Protein AF-A0A383A1A6-F1 (afdb_monomer_lite)

Organism: NCBI:txid408172

pLDDT: mean 75.98, std 18.51, range [36.19, 95.56]

Radius of gyration: 20.05 Å; chains: 1; bounding box: 47×32×66 Å

Secondary structure (DSSP, 8-state):
--TTEEEEEEEEEEE-SSEEEEEEEE--SS----GGG--PEEEEEETT----TT-EEEEESS-TT-EEEE-SSSPPEEEES--EEEEEEEETTEEEEEEEEE--SHHHHHHHHHHHTTTTTTS-S-----TT--S---S-S-EEEEEEEEEETTEEEEEEEEEEEHHHHSSSHHHHHT--

Sequence (180 aa):
MNKGFEKYFLKKISNYPLHKKIILKKINTKQDDNPENESGIEINIHRLALLGKDDEVLISKSNREKIFVTNTDSEPIPISPCYNYQQNINFARQKHTLTFKELESESDVQSYNFLSQFHYRTSQSDKQKSPSNNKISNKGGRSAVILCYMNFDRHQIPVGYIQLHQGLMMNKPRHILFDH

Structure (mmCIF, N/CA/C/O backbone):
data_AF-A0A383A1A6-F1
#
_entry.id   AF-A0A383A1A6-F1
#
loop_
_atom_site.group_PDB
_atom_site.id
_atom_site.type_symbol
_atom_site.label_atom_id
_atom_site.label_alt_id
_atom_site.label_comp_id
_atom_site.label_asym_id
_atom_site.label_entity_id
_atom_site.label_seq_id
_atom_site.pdbx_PDB_ins_code
_atom_site.Cartn_x
_atom_site.Cartn_y
_atom_site.Cartn_z
_atom_site.occupancy
_atom_site.B_iso_or_equiv
_atom_site.auth_seq_id
_atom_site.auth_comp_id
_atom_site.auth_asym_id
_atom_site.auth_atom_id
_atom_site.pdbx_PDB_model_num
ATOM 1 N N . MET A 1 1 ? -1.777 -4.899 -28.986 1.00 46.91 1 MET A N 1
ATOM 2 C CA . MET A 1 1 ? -1.372 -3.523 -28.602 1.00 46.91 1 MET A CA 1
ATOM 3 C C . MET A 1 1 ? -2.268 -3.034 -27.468 1.00 46.91 1 MET A C 1
ATOM 5 O O . MET A 1 1 ? -3.426 -2.717 -27.716 1.00 46.91 1 MET A O 1
ATOM 9 N N . ASN A 1 2 ? -1.757 -2.996 -26.235 1.00 55.84 2 ASN A N 1
ATOM 10 C CA . ASN A 1 2 ? -2.495 -2.542 -25.049 1.00 55.84 2 ASN A CA 1
ATOM 11 C C . ASN A 1 2 ? -2.758 -1.024 -25.113 1.00 55.84 2 ASN A C 1
ATOM 13 O O . ASN A 1 2 ? -1.954 -0.226 -24.637 1.00 55.84 2 ASN A O 1
ATOM 17 N N . LYS A 1 3 ? -3.875 -0.610 -25.734 1.00 65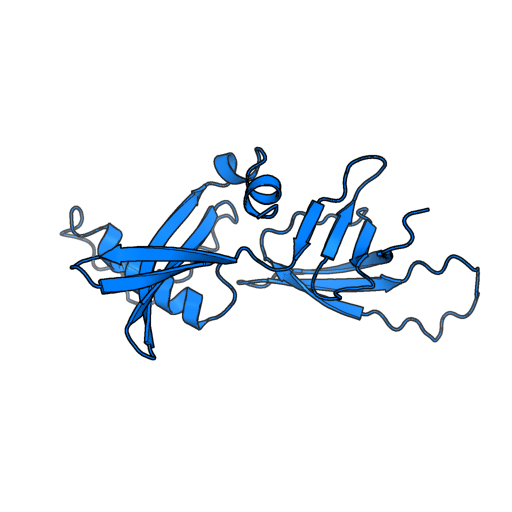.56 3 LYS A N 1
ATOM 18 C CA . LYS A 1 3 ? -4.195 0.805 -26.031 1.00 65.56 3 LYS A CA 1
ATOM 19 C C . LYS A 1 3 ? -4.296 1.715 -24.786 1.00 65.56 3 LYS A C 1
ATOM 21 O O . LYS A 1 3 ? -4.154 2.929 -24.926 1.00 65.56 3 LYS A O 1
ATOM 26 N N . GLY A 1 4 ? -4.464 1.153 -23.587 1.00 85.94 4 GLY A N 1
ATOM 27 C CA . GLY A 1 4 ? -4.677 1.898 -22.338 1.00 85.94 4 GLY A CA 1
ATOM 28 C C . GLY A 1 4 ? -3.432 2.283 -21.530 1.00 85.94 4 GLY A C 1
ATOM 29 O O . GLY A 1 4 ? -3.572 3.025 -20.562 1.00 85.94 4 GLY A O 1
ATOM 30 N N . PHE A 1 5 ? -2.230 1.827 -21.900 1.00 88.88 5 PHE A N 1
ATOM 31 C CA . PHE A 1 5 ? -1.035 1.986 -21.058 1.00 88.88 5 PHE A CA 1
ATOM 32 C C . PHE A 1 5 ? 0.118 2.693 -21.776 1.00 88.88 5 PHE A C 1
ATOM 34 O O . PHE A 1 5 ? 0.255 2.624 -22.999 1.00 88.88 5 PHE A O 1
ATOM 41 N N . GLU A 1 6 ? 0.950 3.381 -21.000 1.00 90.94 6 GLU A N 1
ATOM 42 C CA . GLU A 1 6 ? 2.281 3.836 -21.401 1.00 90.94 6 GLU A CA 1
ATOM 43 C C . GLU A 1 6 ? 3.329 2.907 -20.795 1.00 90.94 6 GLU A C 1
ATOM 45 O O . GLU A 1 6 ? 3.236 2.554 -19.619 1.00 90.94 6 GLU A O 1
ATOM 50 N N . LYS A 1 7 ? 4.311 2.501 -21.604 1.00 90.94 7 LYS A N 1
ATOM 51 C CA . LYS A 1 7 ? 5.365 1.583 -21.178 1.00 90.94 7 LYS A CA 1
ATOM 52 C C . LYS A 1 7 ? 6.635 2.330 -20.791 1.00 90.94 7 LYS A C 1
ATOM 54 O O . LYS A 1 7 ? 7.026 3.288 -21.466 1.00 90.94 7 LYS A O 1
ATOM 59 N N . TYR A 1 8 ? 7.296 1.845 -19.751 1.00 91.19 8 TYR A N 1
ATOM 60 C CA . TYR A 1 8 ? 8.524 2.407 -19.213 1.00 91.19 8 TYR A CA 1
ATOM 61 C C . TYR A 1 8 ? 9.517 1.308 -18.837 1.00 91.19 8 TYR A C 1
ATOM 63 O O . TYR A 1 8 ? 9.120 0.253 -18.348 1.00 91.19 8 TYR A O 1
ATOM 71 N N . PHE A 1 9 ? 10.808 1.596 -18.997 1.00 89.75 9 PHE A N 1
ATOM 72 C CA . PHE A 1 9 ? 11.879 0.816 -18.386 1.00 89.75 9 PHE A CA 1
ATOM 73 C C . PHE A 1 9 ? 12.308 1.432 -17.064 1.00 89.75 9 PHE A C 1
ATOM 75 O O . PHE A 1 9 ? 12.337 2.657 -16.896 1.00 89.75 9 PHE A O 1
ATOM 82 N N . LEU A 1 10 ? 12.698 0.567 -16.138 1.00 89.38 10 LEU A N 1
ATOM 83 C CA . LEU A 1 10 ? 13.248 0.969 -14.862 1.00 89.38 10 LEU A CA 1
ATOM 84 C C . LEU A 1 10 ? 14.717 1.391 -14.998 1.00 89.38 10 LEU A C 1
ATOM 86 O O . LEU A 1 10 ? 15.587 0.584 -15.305 1.00 89.38 10 LEU A O 1
ATOM 90 N N . LYS A 1 11 ? 15.011 2.665 -14.720 1.00 89.12 11 LYS A N 1
ATOM 91 C CA . LYS A 1 11 ? 16.380 3.210 -14.736 1.00 89.12 11 LYS A CA 1
ATOM 92 C C . LYS A 1 11 ? 17.072 3.040 -13.385 1.00 89.12 11 LYS A C 1
ATOM 94 O O . LYS A 1 11 ? 18.265 2.754 -13.324 1.00 89.12 11 LYS A O 1
ATOM 99 N N . LYS A 1 12 ? 16.337 3.254 -12.290 1.00 89.44 12 LYS A N 1
ATOM 100 C CA . LYS A 1 12 ? 16.880 3.205 -10.926 1.00 89.44 12 LYS A CA 1
ATOM 101 C C . LYS A 1 12 ? 15.793 2.880 -9.908 1.00 89.44 12 LYS A C 1
ATOM 103 O O . LYS A 1 12 ? 14.677 3.378 -10.033 1.00 89.44 12 LYS A O 1
ATOM 108 N N . ILE A 1 13 ? 16.154 2.118 -8.875 1.00 89.62 13 ILE A N 1
ATOM 109 C CA . ILE A 1 13 ? 15.348 1.916 -7.664 1.00 89.62 13 ILE A CA 1
ATOM 110 C C . ILE A 1 13 ? 16.156 2.380 -6.453 1.00 89.62 13 ILE A C 1
ATOM 112 O O . ILE A 1 13 ? 17.310 1.986 -6.286 1.00 89.62 13 ILE A O 1
ATOM 116 N N . SER A 1 14 ? 15.519 3.151 -5.579 1.00 89.75 14 SER A N 1
ATOM 117 C CA . SER A 1 14 ? 16.015 3.477 -4.243 1.00 89.75 14 SER A CA 1
ATOM 118 C C . SER A 1 14 ? 15.004 2.996 -3.200 1.00 89.75 14 SER A C 1
ATOM 120 O O . SER A 1 14 ? 13.816 3.301 -3.293 1.00 89.75 14 SER A O 1
ATOM 122 N N . ASN A 1 15 ? 15.460 2.240 -2.199 1.00 86.62 15 ASN A N 1
ATOM 123 C CA . ASN A 1 15 ? 14.599 1.711 -1.138 1.00 86.62 15 ASN A CA 1
ATOM 124 C C . ASN A 1 15 ? 14.537 2.685 0.047 1.00 86.62 15 ASN A C 1
ATOM 126 O O . ASN A 1 15 ? 15.577 3.057 0.589 1.00 86.62 15 ASN A O 1
ATOM 130 N N . TYR A 1 16 ? 13.327 3.033 0.482 1.00 85.44 1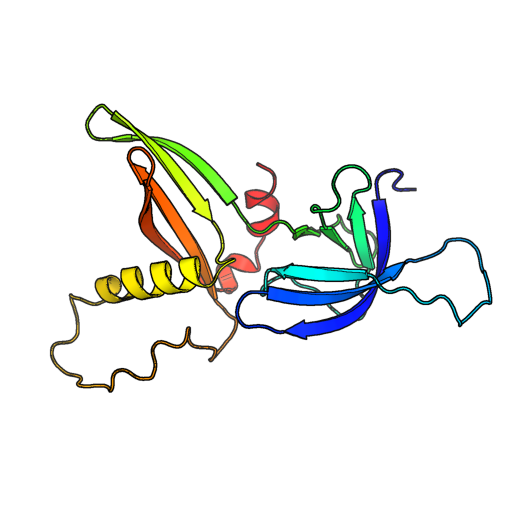6 TYR A N 1
ATOM 131 C CA . TYR A 1 16 ? 13.052 3.819 1.685 1.00 85.44 16 TYR A CA 1
ATOM 132 C C . TYR A 1 16 ? 12.208 2.994 2.676 1.00 85.44 16 TYR A C 1
ATOM 134 O O . TYR A 1 16 ? 11.663 1.951 2.305 1.00 85.44 16 TYR A O 1
ATOM 142 N N . PRO A 1 17 ? 12.083 3.419 3.950 1.00 81.94 17 PRO A N 1
ATOM 143 C CA . PRO A 1 17 ? 11.364 2.641 4.964 1.00 81.94 17 PRO A CA 1
ATOM 144 C C . PRO A 1 17 ? 9.904 2.312 4.615 1.00 81.94 17 PRO A C 1
ATOM 146 O O . PRO A 1 17 ? 9.447 1.216 4.949 1.00 81.94 17 PRO A O 1
ATOM 149 N N . LEU A 1 18 ? 9.204 3.232 3.933 1.00 83.12 18 LEU A N 1
ATOM 150 C CA . LEU A 1 18 ? 7.772 3.130 3.603 1.00 83.12 18 LEU A CA 1
ATOM 151 C C . LEU A 1 18 ? 7.478 2.953 2.112 1.00 83.12 18 LEU A C 1
ATOM 153 O O . LEU A 1 18 ? 6.451 2.393 1.745 1.00 83.12 18 LEU A O 1
ATOM 157 N N . HIS A 1 19 ? 8.404 3.345 1.243 1.00 85.94 19 HIS A N 1
ATOM 158 C CA . HIS A 1 19 ? 8.216 3.271 -0.200 1.00 85.94 19 HIS A CA 1
ATOM 159 C C . HIS A 1 19 ? 9.511 2.886 -0.916 1.00 85.94 19 HIS A C 1
ATOM 161 O O . HIS A 1 19 ? 10.608 2.931 -0.360 1.00 85.94 19 HIS A O 1
ATOM 167 N N . LYS A 1 20 ? 9.386 2.516 -2.183 1.00 88.00 20 LYS A N 1
ATOM 168 C CA . LYS A 1 20 ? 10.479 2.494 -3.150 1.00 88.00 20 LYS A CA 1
ATOM 169 C C . LYS A 1 20 ? 10.320 3.703 -4.052 1.00 88.00 20 LYS A C 1
ATOM 171 O O . LYS A 1 20 ? 9.239 3.928 -4.584 1.00 88.00 20 LYS A O 1
ATOM 176 N N . LYS A 1 21 ? 11.394 4.456 -4.244 1.00 91.00 21 LYS A N 1
ATOM 177 C CA . LYS A 1 21 ? 11.458 5.494 -5.269 1.00 91.00 21 LYS A CA 1
ATOM 178 C C . LYS A 1 21 ? 12.007 4.868 -6.541 1.00 91.00 21 LYS A C 1
ATOM 180 O O . LYS A 1 21 ? 13.090 4.278 -6.511 1.00 91.00 21 LYS A O 1
ATOM 185 N N . ILE A 1 22 ? 11.272 4.989 -7.635 1.00 91.06 22 ILE A N 1
ATOM 186 C CA . ILE A 1 22 ? 11.650 4.465 -8.944 1.00 91.06 22 ILE A CA 1
ATOM 187 C C . ILE A 1 22 ? 11.828 5.615 -9.927 1.00 91.06 22 ILE A C 1
ATOM 189 O O . ILE A 1 22 ? 11.056 6.571 -9.925 1.00 91.06 22 ILE A O 1
ATOM 193 N N . ILE A 1 23 ? 12.857 5.513 -10.762 1.00 91.69 23 ILE A N 1
ATOM 194 C CA . ILE A 1 23 ? 13.082 6.419 -11.888 1.00 91.69 23 ILE A CA 1
ATOM 195 C C . ILE A 1 23 ? 12.837 5.622 -13.159 1.00 91.69 23 ILE A C 1
ATOM 197 O O . ILE A 1 23 ? 13.469 4.584 -13.371 1.00 91.69 23 ILE A O 1
ATOM 201 N N . LEU A 1 24 ? 11.929 6.109 -13.995 1.00 91.06 24 LEU A N 1
ATOM 202 C CA . LEU A 1 24 ? 11.438 5.418 -15.178 1.00 91.06 24 LEU A CA 1
ATOM 203 C C . LEU A 1 24 ? 11.785 6.186 -16.452 1.00 91.06 24 LEU A C 1
ATOM 205 O O . LEU A 1 24 ? 11.676 7.411 -16.492 1.00 91.06 24 LEU A O 1
ATOM 209 N N . LYS A 1 25 ? 12.146 5.461 -17.513 1.00 89.94 25 LYS A N 1
ATOM 210 C CA . LYS A 1 25 ? 12.374 6.007 -18.858 1.00 89.94 25 LYS A CA 1
ATOM 211 C C . LYS A 1 25 ? 11.283 5.509 -19.799 1.00 89.94 25 LYS A C 1
ATOM 213 O O . LYS A 1 25 ? 11.054 4.304 -19.884 1.00 89.94 25 LYS A O 1
ATOM 218 N N . LYS A 1 26 ? 10.597 6.425 -20.488 1.00 87.94 26 LYS A N 1
ATOM 219 C CA . LYS A 1 26 ? 9.510 6.075 -21.414 1.00 87.94 26 LYS A CA 1
ATOM 220 C C . LYS A 1 26 ? 10.053 5.255 -22.581 1.00 87.94 26 LYS A C 1
ATOM 222 O O . LYS A 1 26 ? 11.076 5.605 -23.164 1.00 87.94 26 LYS A O 1
ATOM 227 N N . ILE A 1 27 ? 9.349 4.184 -22.931 1.00 84.88 27 ILE A N 1
ATOM 228 C CA . ILE A 1 27 ? 9.650 3.383 -24.117 1.00 84.88 27 ILE A CA 1
ATOM 229 C C . ILE A 1 27 ? 8.992 4.082 -25.304 1.00 84.88 27 ILE A C 1
ATOM 231 O O . ILE A 1 27 ? 7.794 3.923 -25.554 1.00 84.88 27 ILE A O 1
ATOM 235 N N . ASN A 1 28 ? 9.761 4.908 -26.012 1.00 73.50 28 ASN A N 1
ATOM 236 C CA . ASN A 1 28 ? 9.308 5.487 -27.270 1.00 73.50 28 ASN A CA 1
ATOM 237 C C . ASN A 1 28 ? 9.319 4.397 -28.347 1.00 73.50 28 ASN A C 1
ATOM 239 O O . ASN A 1 28 ? 10.319 3.724 -28.566 1.00 73.50 28 ASN A O 1
ATOM 243 N N . THR A 1 29 ? 8.188 4.220 -29.028 1.00 56.16 29 THR A N 1
ATOM 244 C CA . THR A 1 29 ? 8.033 3.272 -30.148 1.00 56.16 29 THR A CA 1
ATOM 245 C C . THR A 1 29 ? 8.598 3.809 -31.466 1.00 56.16 29 THR A C 1
ATOM 247 O O . THR A 1 29 ? 8.519 3.130 -32.483 1.00 56.16 29 THR A O 1
ATOM 250 N N . LYS A 1 30 ? 9.171 5.017 -31.462 1.00 50.62 30 LYS A N 1
ATOM 251 C CA . LYS A 1 30 ? 9.876 5.611 -32.598 1.00 50.62 30 LYS A CA 1
ATOM 252 C C . LYS A 1 30 ? 11.304 5.921 -32.157 1.00 50.62 30 LYS A C 1
ATOM 254 O O . LYS A 1 30 ? 11.486 6.569 -31.128 1.00 50.62 30 LYS A O 1
ATOM 259 N N . GLN A 1 31 ? 12.274 5.379 -32.894 1.00 46.62 31 GLN A N 1
ATOM 260 C CA . GLN A 1 31 ? 13.693 5.713 -32.787 1.00 46.62 31 GLN A CA 1
ATOM 261 C C . GLN A 1 31 ? 13.849 7.219 -33.013 1.00 46.62 31 GLN A C 1
ATOM 263 O O . GLN A 1 31 ? 13.771 7.671 -34.148 1.00 46.62 31 GLN A O 1
ATOM 268 N N . ASP A 1 32 ? 14.017 7.979 -31.938 1.00 44.62 32 ASP A N 1
ATOM 269 C CA . ASP A 1 32 ? 14.564 9.331 -32.001 1.00 44.62 32 ASP A CA 1
ATOM 270 C C . ASP A 1 32 ? 15.916 9.283 -31.289 1.00 44.62 32 ASP A C 1
ATOM 272 O O . ASP A 1 32 ? 15.993 9.188 -30.059 1.00 44.62 32 ASP A O 1
ATOM 276 N N . ASP A 1 33 ? 16.979 9.301 -32.092 1.00 47.81 33 ASP A N 1
ATOM 277 C CA . ASP A 1 33 ? 18.380 9.386 -31.680 1.00 47.81 33 ASP A CA 1
ATOM 278 C C . ASP A 1 33 ? 18.697 10.804 -31.185 1.00 47.81 33 ASP A C 1
ATOM 280 O O . ASP A 1 33 ? 19.445 11.550 -31.814 1.00 47.81 33 ASP A O 1
ATOM 284 N N . ASN A 1 34 ? 18.102 11.212 -30.059 1.00 46.84 34 ASN A N 1
ATOM 285 C CA . ASN A 1 34 ? 18.474 12.464 -29.405 1.00 46.84 34 ASN A CA 1
ATOM 286 C C . ASN A 1 34 ? 18.694 12.255 -27.890 1.00 46.84 34 ASN A C 1
ATOM 288 O O . ASN A 1 34 ? 17.726 12.163 -27.128 1.00 46.84 34 ASN A O 1
ATOM 292 N N . PRO A 1 35 ? 19.957 12.139 -27.428 1.00 48.69 35 PRO A N 1
ATOM 293 C CA . PRO A 1 35 ? 20.299 11.746 -26.057 1.00 48.69 35 PRO A CA 1
ATOM 294 C C . PRO A 1 35 ? 20.077 12.845 -25.002 1.00 48.69 35 PRO A C 1
ATOM 296 O O . PRO A 1 35 ? 20.208 12.575 -23.809 1.00 48.69 35 PRO A O 1
ATOM 299 N N . GLU A 1 36 ? 19.717 14.068 -25.400 1.00 44.88 36 GLU A N 1
ATOM 300 C CA . GLU A 1 36 ? 19.667 15.226 -24.492 1.00 44.88 36 GLU A CA 1
ATOM 301 C C . GLU A 1 36 ? 18.296 15.497 -23.848 1.00 44.88 36 GLU A C 1
ATOM 303 O O . GLU A 1 36 ? 18.183 16.373 -22.996 1.00 44.88 36 GLU A O 1
ATOM 308 N N . ASN A 1 37 ? 17.260 14.709 -24.161 1.00 46.03 37 ASN A N 1
ATOM 309 C CA . ASN A 1 37 ? 15.920 14.846 -23.564 1.00 46.03 37 ASN A CA 1
ATOM 310 C C . ASN A 1 37 ? 15.477 13.594 -22.781 1.00 46.03 37 ASN A C 1
ATOM 312 O O . ASN A 1 37 ? 14.315 13.183 -22.818 1.00 46.03 37 ASN A O 1
ATOM 316 N N . GLU A 1 38 ? 16.390 12.975 -22.024 1.00 53.78 38 GLU A N 1
ATOM 317 C CA . GLU A 1 38 ? 16.050 11.903 -21.076 1.00 53.78 38 GLU A CA 1
ATOM 318 C C . GLU A 1 38 ? 15.359 12.441 -19.806 1.00 53.78 38 GLU A C 1
ATOM 320 O O . GLU A 1 38 ? 15.856 12.292 -18.687 1.00 53.78 38 GLU A O 1
ATOM 325 N N . SER A 1 39 ? 14.179 13.045 -19.955 1.00 63.75 39 SER A N 1
ATOM 326 C CA . SER A 1 39 ? 13.305 13.324 -18.812 1.00 63.75 39 SER A CA 1
ATOM 327 C C . SER A 1 39 ? 12.744 12.003 -18.272 1.00 63.75 39 SER A C 1
ATOM 329 O O . SER A 1 39 ? 11.766 11.441 -18.764 1.00 63.75 39 SER A O 1
ATOM 331 N N . GLY A 1 40 ? 13.432 11.441 -17.278 1.00 77.00 40 GLY A N 1
ATOM 332 C CA . GLY A 1 40 ? 12.902 10.330 -16.498 1.00 77.00 40 GLY A CA 1
ATOM 333 C C . GLY A 1 40 ? 11.765 10.810 -15.599 1.00 77.00 40 GLY A C 1
ATOM 334 O O . GLY A 1 40 ? 11.814 11.928 -15.090 1.00 77.00 40 GLY A O 1
ATOM 335 N N . ILE A 1 41 ? 10.755 9.970 -15.379 1.00 89.56 41 ILE A N 1
ATOM 336 C CA . ILE A 1 41 ? 9.718 10.250 -14.379 1.00 89.56 41 ILE A CA 1
ATOM 337 C C . ILE A 1 41 ? 10.090 9.576 -13.061 1.00 89.56 41 ILE A C 1
ATOM 339 O O . ILE A 1 41 ? 10.540 8.427 -13.046 1.00 89.56 41 ILE A O 1
ATOM 343 N N . GLU A 1 42 ? 9.921 10.299 -11.959 1.00 91.56 42 GLU A N 1
ATOM 344 C CA . GLU A 1 42 ? 10.128 9.785 -10.609 1.00 91.56 42 GLU A CA 1
ATOM 345 C C . GLU A 1 42 ? 8.780 9.423 -9.989 1.00 91.56 42 GLU A C 1
ATOM 347 O O . GLU A 1 42 ? 7.836 10.210 -10.039 1.00 91.56 42 GLU A O 1
ATOM 352 N N . ILE A 1 43 ? 8.691 8.229 -9.408 1.00 90.56 43 ILE A N 1
ATOM 353 C CA . ILE A 1 43 ? 7.471 7.732 -8.772 1.00 90.56 43 ILE A CA 1
ATOM 354 C C . ILE A 1 43 ? 7.822 7.043 -7.455 1.00 90.56 43 ILE A C 1
ATOM 356 O O . ILE A 1 43 ? 8.823 6.333 -7.362 1.00 90.56 43 ILE A O 1
ATOM 360 N N . ASN A 1 44 ? 6.969 7.205 -6.445 1.00 89.56 44 ASN A N 1
ATOM 361 C CA . ASN A 1 44 ? 7.021 6.411 -5.222 1.00 89.56 44 ASN A CA 1
ATOM 362 C C . ASN A 1 44 ? 5.999 5.272 -5.308 1.00 89.56 44 ASN A C 1
ATOM 364 O O . ASN A 1 44 ? 4.819 5.516 -5.533 1.00 89.56 44 ASN A O 1
ATOM 368 N N . ILE A 1 45 ? 6.453 4.036 -5.119 1.00 87.19 45 ILE A N 1
ATOM 369 C CA . ILE A 1 45 ? 5.608 2.836 -5.058 1.00 87.19 45 ILE A CA 1
ATOM 370 C C . ILE A 1 45 ? 5.743 2.177 -3.687 1.00 87.19 45 ILE A C 1
ATOM 372 O O . ILE A 1 45 ? 6.705 2.427 -2.956 1.00 87.19 45 ILE A O 1
ATOM 376 N N . HIS A 1 46 ? 4.818 1.286 -3.339 1.00 82.19 46 HIS A N 1
ATOM 377 C CA . HIS A 1 46 ? 4.870 0.592 -2.056 1.00 82.19 46 HIS A CA 1
ATOM 378 C C . HIS A 1 46 ? 6.203 -0.151 -1.852 1.00 82.19 46 HIS A C 1
ATOM 380 O O . HIS A 1 46 ? 6.730 -0.790 -2.769 1.00 82.19 46 HIS A O 1
ATOM 386 N N . ARG A 1 47 ? 6.740 -0.137 -0.625 1.00 81.31 47 ARG A N 1
ATOM 387 C CA . ARG A 1 47 ? 8.051 -0.744 -0.322 1.00 81.31 47 ARG A CA 1
ATOM 388 C C . ARG A 1 47 ? 8.149 -2.238 -0.651 1.00 81.31 47 ARG A C 1
ATOM 390 O O . ARG A 1 47 ? 9.240 -2.739 -0.903 1.00 81.31 47 ARG A O 1
ATOM 397 N N . LEU A 1 48 ? 7.024 -2.956 -0.627 1.00 78.25 48 LEU A N 1
ATOM 398 C CA . LEU A 1 48 ? 6.961 -4.393 -0.924 1.00 78.25 48 LEU A CA 1
ATOM 399 C C . LEU A 1 48 ? 6.612 -4.694 -2.386 1.00 78.25 48 LEU A C 1
ATOM 401 O O . LEU A 1 48 ? 6.433 -5.858 -2.730 1.00 78.25 48 LEU A O 1
ATOM 405 N N . ALA A 1 49 ? 6.504 -3.680 -3.250 1.00 79.81 49 ALA A N 1
ATOM 406 C CA . ALA A 1 49 ? 6.317 -3.904 -4.677 1.00 79.81 49 ALA A C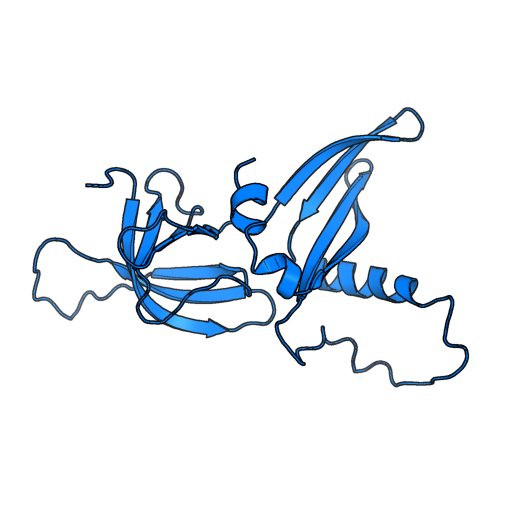A 1
ATOM 407 C C . ALA A 1 49 ? 7.460 -4.768 -5.229 1.00 79.81 49 ALA A C 1
ATOM 409 O O . ALA A 1 49 ? 8.639 -4.461 -5.017 1.00 79.81 49 ALA A O 1
ATOM 410 N N . LEU A 1 50 ? 7.106 -5.862 -5.900 1.00 76.62 50 LEU A N 1
ATOM 411 C CA . LEU A 1 50 ? 8.055 -6.738 -6.577 1.00 76.62 50 LEU A CA 1
ATOM 412 C C . LEU A 1 50 ? 8.419 -6.062 -7.896 1.00 76.62 50 LEU A C 1
ATOM 414 O O . LEU A 1 50 ? 7.587 -5.969 -8.787 1.00 76.62 50 LEU A O 1
ATOM 418 N N . LEU A 1 51 ? 9.623 -5.501 -7.956 1.00 79.62 51 LEU A N 1
ATOM 419 C CA . LEU A 1 51 ? 10.142 -4.821 -9.133 1.00 79.62 51 LEU A CA 1
ATOM 420 C C . LEU A 1 51 ? 11.629 -5.148 -9.250 1.00 79.62 51 LEU A C 1
ATOM 422 O O . LEU A 1 51 ? 12.409 -4.826 -8.344 1.00 79.62 51 LEU A O 1
ATOM 426 N N . GLY A 1 52 ? 11.983 -5.829 -10.331 1.00 79.69 52 GLY A N 1
ATOM 427 C CA . GLY A 1 52 ? 13.335 -6.158 -10.755 1.00 79.69 52 GLY A CA 1
ATOM 428 C C . GLY A 1 52 ? 13.850 -5.196 -11.824 1.00 79.69 52 GLY A C 1
ATOM 429 O O . GLY A 1 52 ? 13.110 -4.383 -12.370 1.00 79.69 52 GLY A O 1
ATOM 430 N N . LYS A 1 53 ? 15.151 -5.278 -12.115 1.00 75.75 53 LYS A N 1
ATOM 431 C CA . LYS A 1 53 ? 15.827 -4.410 -13.093 1.00 75.75 53 LYS A CA 1
ATOM 432 C C . LYS A 1 53 ? 15.286 -4.586 -14.520 1.00 75.75 53 LYS A C 1
ATOM 434 O O . LYS A 1 53 ? 15.245 -3.610 -15.261 1.00 75.75 53 LYS A O 1
ATOM 439 N N . ASP A 1 54 ? 14.874 -5.802 -14.862 1.00 81.44 54 ASP A N 1
ATOM 440 C CA . ASP A 1 54 ? 14.479 -6.187 -16.221 1.00 81.44 54 ASP A CA 1
ATOM 441 C C . ASP A 1 54 ? 12.956 -6.164 -16.435 1.00 81.44 54 ASP A C 1
ATOM 443 O O . ASP A 1 54 ? 12.473 -6.539 -17.500 1.00 81.44 54 ASP A O 1
ATOM 447 N N . ASP A 1 55 ? 12.190 -5.717 -15.436 1.00 85.06 55 ASP A N 1
ATOM 448 C CA . ASP A 1 55 ? 10.739 -5.625 -15.550 1.00 85.06 55 ASP A CA 1
ATOM 449 C C . ASP A 1 55 ? 10.310 -4.369 -16.333 1.00 85.06 55 ASP A C 1
ATOM 451 O O . ASP A 1 55 ? 10.881 -3.280 -16.190 1.00 85.06 55 ASP A O 1
ATOM 455 N N . GLU A 1 56 ? 9.239 -4.494 -17.121 1.00 89.88 56 GLU A N 1
ATOM 456 C CA . GLU A 1 56 ? 8.554 -3.355 -17.731 1.00 89.88 56 GLU A CA 1
ATOM 457 C C . GLU A 1 56 ? 7.540 -2.760 -16.748 1.00 89.88 56 GLU A C 1
ATOM 459 O O . GLU A 1 56 ? 6.769 -3.473 -16.099 1.00 89.88 56 GLU A O 1
ATOM 464 N N . VAL A 1 57 ? 7.483 -1.430 -16.688 1.00 91.19 57 VAL A N 1
ATOM 465 C CA . VAL A 1 57 ? 6.484 -0.702 -15.903 1.00 91.19 57 VAL A CA 1
ATOM 466 C C . VAL A 1 57 ? 5.421 -0.132 -16.831 1.00 91.19 57 VAL A C 1
ATOM 468 O O . VAL A 1 57 ? 5.720 0.595 -17.780 1.00 91.19 57 VAL A O 1
ATOM 471 N N . LEU A 1 58 ? 4.162 -0.451 -16.547 1.00 91.56 58 LEU A N 1
ATOM 472 C CA . LEU A 1 58 ? 3.005 0.058 -17.270 1.00 91.56 58 LEU A CA 1
ATOM 473 C C . LEU A 1 58 ? 2.292 1.098 -16.411 1.00 91.56 58 LEU A C 1
ATOM 475 O O . LEU A 1 58 ? 1.884 0.810 -15.287 1.00 91.56 58 LEU A O 1
ATOM 479 N N . ILE A 1 59 ? 2.090 2.293 -16.956 1.00 92.00 59 ILE A N 1
ATOM 480 C CA . ILE A 1 59 ? 1.294 3.343 -16.313 1.00 92.00 59 ILE A CA 1
ATOM 481 C C . ILE A 1 59 ? -0.002 3.504 -17.092 1.00 92.00 59 ILE A C 1
ATOM 483 O O . ILE A 1 59 ? 0.020 3.667 -18.317 1.00 92.00 59 ILE A O 1
ATOM 487 N N . SER A 1 60 ? -1.138 3.454 -16.398 1.00 90.56 60 SER A N 1
ATOM 488 C CA . SER A 1 60 ? -2.428 3.677 -17.046 1.00 90.56 60 SER A CA 1
ATOM 489 C C . SER A 1 60 ? -2.546 5.118 -17.550 1.00 90.56 60 SER A C 1
ATOM 491 O O . SER A 1 60 ? -2.233 6.082 -16.849 1.00 90.56 60 SER A O 1
ATOM 493 N N . LYS A 1 61 ? -3.034 5.273 -18.785 1.00 89.06 61 LYS A N 1
ATOM 494 C CA . LYS A 1 61 ? -3.329 6.587 -19.372 1.00 89.06 61 LYS A CA 1
ATOM 495 C C . LYS A 1 61 ? -4.556 7.246 -18.743 1.00 89.06 61 LYS A C 1
ATOM 497 O O . LYS A 1 61 ? -4.631 8.469 -18.748 1.00 89.06 61 LYS A O 1
ATOM 502 N N . SER A 1 62 ? -5.504 6.457 -18.229 1.00 89.12 62 SER A N 1
ATOM 503 C CA . SER A 1 62 ? -6.736 6.967 -17.612 1.00 89.12 62 SER A CA 1
ATOM 504 C C . SER A 1 62 ? -6.553 7.349 -16.145 1.00 89.12 62 SER A C 1
ATOM 506 O O . SER A 1 62 ? -7.219 8.261 -15.670 1.00 89.12 62 SER A O 1
ATOM 508 N N . ASN A 1 63 ? -5.647 6.676 -15.433 1.00 88.06 63 ASN A N 1
ATOM 509 C CA . ASN A 1 63 ? -5.294 7.003 -14.057 1.00 88.06 63 ASN A CA 1
ATOM 510 C C . ASN A 1 63 ? -3.794 6.771 -13.835 1.00 88.06 63 ASN A C 1
ATOM 512 O O . ASN A 1 63 ? -3.342 5.631 -13.757 1.00 88.06 63 ASN A O 1
ATOM 516 N N . ARG A 1 64 ? -3.041 7.863 -13.685 1.00 88.50 64 ARG A N 1
ATOM 517 C CA . ARG A 1 64 ? -1.581 7.841 -13.511 1.00 88.50 64 ARG A CA 1
ATOM 518 C C . ARG A 1 64 ? -1.118 7.204 -12.197 1.00 88.50 64 ARG A C 1
ATOM 520 O O . ARG A 1 64 ? 0.038 6.805 -12.117 1.00 88.50 64 ARG A O 1
ATOM 527 N N . GLU A 1 65 ? -1.996 7.077 -11.205 1.00 86.88 65 GLU A N 1
ATOM 528 C CA . GLU A 1 65 ? -1.698 6.418 -9.925 1.00 86.88 65 GLU A CA 1
ATOM 529 C C . GLU A 1 65 ? -1.707 4.889 -10.040 1.00 86.88 65 GLU A C 1
ATOM 531 O O . GLU A 1 65 ? -1.096 4.200 -9.218 1.00 86.88 65 GLU A O 1
ATOM 536 N N . LYS A 1 66 ? -2.377 4.350 -11.071 1.00 88.75 66 LYS A N 1
ATOM 537 C CA . LYS A 1 66 ? -2.415 2.913 -11.351 1.00 88.75 66 LYS A CA 1
ATOM 538 C C . LYS A 1 66 ? -1.179 2.505 -12.136 1.00 88.75 66 LYS A C 1
ATOM 540 O O . LYS A 1 66 ? -1.033 2.830 -13.321 1.00 88.75 66 LYS A O 1
ATOM 545 N N . ILE A 1 67 ? -0.312 1.760 -11.462 1.00 89.81 67 ILE A N 1
ATOM 546 C CA . ILE A 1 67 ? 0.982 1.336 -11.990 1.00 89.81 67 ILE A CA 1
ATOM 547 C C . ILE A 1 67 ? 1.084 -0.169 -11.865 1.00 89.81 67 ILE A C 1
ATOM 549 O O . ILE A 1 67 ? 0.778 -0.740 -10.817 1.00 89.81 67 ILE A O 1
ATOM 553 N N . PHE A 1 68 ? 1.552 -0.788 -12.937 1.00 89.06 68 PHE A N 1
ATOM 554 C CA . PHE A 1 68 ? 1.693 -2.224 -13.049 1.00 89.06 68 PHE A CA 1
ATOM 555 C C . PHE A 1 68 ? 3.124 -2.578 -13.426 1.00 89.06 68 PHE A C 1
ATOM 557 O O . PHE A 1 68 ? 3.822 -1.795 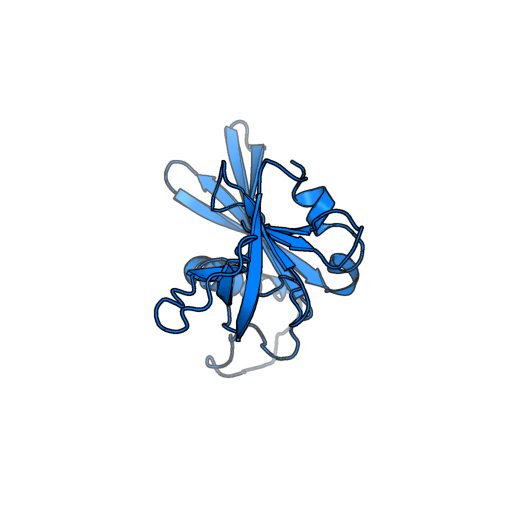-14.072 1.00 89.06 68 PHE A O 1
ATOM 564 N N . VAL A 1 69 ? 3.538 -3.774 -13.039 1.00 88.25 69 VAL A N 1
ATOM 565 C CA . VAL A 1 69 ? 4.790 -4.396 -13.453 1.00 88.25 69 VAL A CA 1
ATOM 566 C C . VAL A 1 69 ? 4.477 -5.614 -14.314 1.00 88.25 69 VAL A C 1
ATOM 568 O O . VAL A 1 69 ? 3.516 -6.335 -14.043 1.00 88.25 69 VAL A O 1
ATOM 571 N N . THR A 1 70 ? 5.256 -5.841 -15.365 1.00 86.62 70 THR A N 1
ATOM 572 C CA . THR A 1 70 ? 5.115 -7.017 -16.227 1.00 86.62 70 THR A CA 1
ATOM 573 C C . THR A 1 70 ? 6.484 -7.506 -16.679 1.00 86.62 70 THR A C 1
ATOM 575 O O . THR A 1 70 ? 7.391 -6.711 -16.919 1.00 86.62 70 THR A O 1
ATOM 578 N N . ASN A 1 71 ? 6.627 -8.820 -16.818 1.00 78.12 71 ASN A N 1
ATOM 579 C CA . ASN A 1 71 ? 7.825 -9.457 -17.348 1.00 78.12 71 ASN A CA 1
ATOM 580 C C . ASN A 1 71 ? 7.356 -10.566 -18.296 1.00 78.12 71 ASN A C 1
ATOM 582 O O . ASN A 1 71 ? 6.854 -11.589 -17.836 1.00 78.12 71 ASN A O 1
ATOM 586 N N . THR A 1 72 ? 7.435 -10.339 -19.613 1.00 67.38 72 THR A N 1
ATOM 587 C CA . THR A 1 72 ? 6.918 -11.250 -20.670 1.00 67.38 72 THR A CA 1
ATOM 588 C C . THR A 1 72 ? 5.405 -11.560 -20.556 1.00 67.38 72 THR A C 1
ATOM 590 O O . THR A 1 72 ? 4.740 -10.894 -19.770 1.00 67.38 72 THR A O 1
ATOM 593 N N . ASP A 1 73 ? 4.838 -12.460 -21.381 1.00 62.53 73 ASP A N 1
ATOM 594 C CA . ASP A 1 73 ? 3.393 -12.669 -21.706 1.00 62.53 73 ASP A CA 1
ATOM 595 C C . ASP A 1 73 ? 2.402 -12.945 -20.540 1.00 62.53 73 ASP A C 1
ATOM 597 O O . ASP A 1 73 ? 1.281 -13.407 -20.752 1.00 62.53 73 ASP A O 1
ATOM 601 N N . SER A 1 74 ? 2.782 -12.675 -19.295 1.00 71.56 74 SER A N 1
ATOM 602 C CA . SER A 1 74 ? 1.910 -12.762 -18.123 1.00 71.56 74 SER A CA 1
ATOM 603 C C . SER A 1 74 ? 1.013 -11.530 -17.963 1.00 71.56 74 SER A C 1
ATOM 605 O O . SER A 1 74 ? 1.254 -10.463 -18.532 1.00 71.56 74 SER A O 1
ATOM 607 N N . GLU A 1 75 ? -0.031 -11.666 -17.146 1.00 81.25 75 GLU A N 1
ATOM 608 C CA . GLU A 1 75 ? -0.886 -10.541 -16.773 1.00 81.25 75 GLU A CA 1
ATOM 609 C C . GLU A 1 75 ? -0.105 -9.489 -15.958 1.00 81.25 75 GLU A C 1
ATOM 611 O O . GLU A 1 75 ? 0.653 -9.855 -15.051 1.00 81.25 75 GLU A O 1
ATOM 616 N N . PRO A 1 76 ? -0.284 -8.181 -16.236 1.00 85.50 76 PRO A N 1
ATOM 617 C CA . PRO A 1 76 ? 0.364 -7.125 -15.467 1.00 85.50 76 PRO A CA 1
ATOM 618 C C . PRO A 1 76 ? -0.045 -7.145 -13.992 1.00 85.50 76 PRO A C 1
ATOM 620 O O . PRO A 1 76 ? -1.228 -7.167 -13.659 1.00 85.50 76 PRO A O 1
ATOM 623 N N . ILE A 1 77 ? 0.933 -7.046 -13.095 1.00 83.31 77 ILE A N 1
ATOM 624 C CA . ILE A 1 77 ? 0.712 -7.081 -11.648 1.00 83.31 77 ILE A CA 1
ATOM 625 C C . ILE A 1 77 ? 0.621 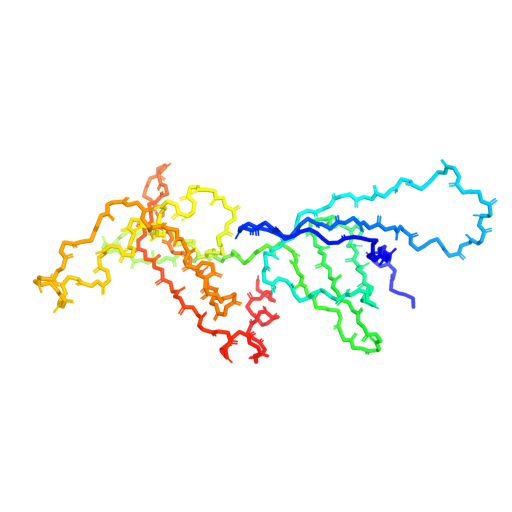-5.646 -11.113 1.00 83.31 77 ILE A C 1
ATOM 627 O O . ILE A 1 77 ? 1.567 -4.878 -11.308 1.00 83.31 77 ILE A O 1
ATOM 631 N N . PRO A 1 78 ? -0.456 -5.253 -10.407 1.00 85.62 78 PRO A N 1
ATOM 632 C CA . PRO A 1 78 ? -0.557 -3.920 -9.824 1.00 85.62 78 PRO A CA 1
ATOM 633 C C . PRO A 1 78 ? 0.450 -3.740 -8.681 1.00 85.62 78 PRO A C 1
ATOM 635 O O . PRO A 1 78 ? 0.576 -4.575 -7.781 1.00 85.62 78 PRO A O 1
ATOM 638 N N . ILE A 1 79 ? 1.165 -2.617 -8.708 1.00 84.81 79 ILE A N 1
ATOM 639 C CA . ILE A 1 79 ? 2.139 -2.219 -7.679 1.00 84.81 79 ILE A CA 1
ATOM 640 C C . ILE A 1 79 ? 1.796 -0.882 -7.008 1.00 84.81 79 ILE A C 1
ATOM 642 O O . ILE A 1 79 ? 2.436 -0.529 -6.014 1.00 84.81 79 ILE A O 1
ATOM 646 N N . SER A 1 80 ? 0.806 -0.161 -7.543 1.00 86.88 80 SER A N 1
ATOM 647 C CA . SER A 1 80 ? 0.272 1.108 -7.037 1.00 86.88 80 SER A CA 1
ATOM 648 C C . SER A 1 80 ? -1.200 1.272 -7.459 1.00 86.88 80 SER A C 1
ATOM 650 O O . SER A 1 80 ? -1.530 0.862 -8.581 1.00 86.88 80 SER A O 1
ATOM 652 N N . PRO A 1 81 ? -2.064 1.905 -6.636 1.00 86.38 81 PRO A N 1
ATOM 653 C CA . PRO A 1 81 ? -1.782 2.453 -5.297 1.00 86.38 81 PRO A CA 1
ATOM 654 C C . PRO A 1 81 ? -1.551 1.359 -4.241 1.00 86.38 81 PRO A C 1
ATOM 656 O O . PRO A 1 81 ? -1.619 0.165 -4.544 1.00 86.38 81 PRO A O 1
ATOM 659 N N . CYS A 1 82 ? -1.215 1.749 -3.008 1.00 84.44 82 CYS A N 1
ATOM 660 C CA . CYS A 1 82 ? -1.162 0.794 -1.901 1.00 84.44 82 CYS A CA 1
ATOM 661 C C . CYS A 1 82 ? -2.569 0.292 -1.555 1.00 84.44 82 CYS A C 1
ATOM 663 O O . CYS A 1 82 ? -3.580 0.874 -1.952 1.00 84.44 82 CYS A O 1
ATOM 665 N N . TYR A 1 83 ? -2.632 -0.800 -0.797 1.00 84.50 83 TYR A N 1
ATOM 666 C CA . TYR A 1 83 ? -3.910 -1.386 -0.400 1.00 84.50 83 TYR A CA 1
ATOM 667 C C . TYR A 1 83 ? -4.692 -0.436 0.492 1.00 84.50 83 TYR A C 1
ATOM 669 O O . TYR A 1 83 ? -4.164 0.050 1.493 1.00 84.50 83 TYR A O 1
ATOM 677 N N . ASN A 1 84 ? -5.950 -0.214 0.123 1.00 87.88 84 ASN A N 1
ATOM 678 C CA . ASN A 1 84 ? -6.917 0.551 0.884 1.00 87.88 84 ASN A CA 1
ATOM 679 C C . ASN A 1 84 ? -8.310 -0.025 0.622 1.00 87.88 84 ASN A C 1
ATOM 681 O O . ASN A 1 84 ? -8.796 -0.003 -0.504 1.00 87.88 84 ASN A O 1
ATOM 685 N N . TYR A 1 85 ? -8.933 -0.542 1.670 1.00 89.31 85 TYR A N 1
ATOM 686 C CA . TYR A 1 85 ? -10.268 -1.111 1.633 1.00 89.31 85 TYR A CA 1
ATOM 687 C C . TYR A 1 85 ? -11.128 -0.465 2.709 1.00 89.31 85 TYR A C 1
ATOM 689 O O . TYR A 1 85 ? -10.721 -0.368 3.869 1.00 89.31 85 TYR A O 1
ATOM 697 N N . GLN A 1 86 ? -12.336 -0.053 2.339 1.00 92.31 86 GLN A N 1
ATOM 698 C CA . GLN A 1 86 ? -13.299 0.523 3.267 1.00 92.31 86 GLN A CA 1
ATOM 699 C C . GLN A 1 86 ? -14.520 -0.372 3.404 1.00 92.31 86 GLN A C 1
ATOM 701 O O . GLN A 1 86 ? -15.076 -0.853 2.419 1.00 92.31 86 GLN A O 1
ATOM 706 N N . GLN A 1 87 ? -14.971 -0.551 4.641 1.00 93.00 87 GLN A N 1
ATOM 707 C CA . GLN A 1 87 ? -16.165 -1.324 4.944 1.00 93.00 87 GLN A CA 1
ATOM 708 C C . GLN A 1 87 ? -17.000 -0.616 5.999 1.00 93.00 87 GLN A C 1
ATOM 710 O O . GLN A 1 87 ? -16.491 -0.187 7.031 1.00 93.00 87 GLN A O 1
ATOM 715 N N . ASN A 1 88 ? -18.308 -0.545 5.770 1.00 94.19 88 ASN A N 1
ATOM 716 C CA . ASN A 1 88 ? -19.243 -0.081 6.785 1.00 94.19 88 ASN A CA 1
ATOM 717 C C . ASN A 1 88 ? -19.665 -1.251 7.673 1.00 94.19 88 ASN A C 1
ATOM 719 O O . ASN A 1 88 ? -20.113 -2.286 7.178 1.00 94.19 88 ASN A O 1
ATOM 723 N N . ILE A 1 89 ? -19.553 -1.069 8.983 1.00 93.50 89 ILE A N 1
ATOM 724 C CA . ILE A 1 89 ? -20.002 -2.029 9.987 1.00 93.50 89 ILE A CA 1
ATOM 725 C C . ILE A 1 89 ? -21.066 -1.400 10.884 1.00 93.50 89 ILE A C 1
ATOM 727 O O . ILE A 1 89 ? -21.081 -0.189 11.104 1.00 93.50 89 ILE A O 1
ATOM 731 N N . ASN A 1 90 ? -21.944 -2.239 11.430 1.00 93.38 90 ASN A N 1
ATOM 732 C CA . ASN A 1 90 ? -22.839 -1.843 12.510 1.00 93.38 90 ASN A CA 1
ATOM 733 C C . ASN A 1 90 ? -22.202 -2.263 13.836 1.00 93.38 90 ASN A C 1
ATOM 735 O O . ASN A 1 90 ? -22.043 -3.456 14.092 1.00 93.38 90 ASN A O 1
ATOM 739 N N . PHE A 1 91 ? -21.861 -1.299 14.682 1.00 88.06 91 PHE A N 1
ATOM 740 C CA . PHE A 1 91 ? -21.314 -1.536 16.013 1.00 88.06 91 PHE A CA 1
ATOM 741 C C . PHE A 1 91 ? -22.059 -0.663 17.021 1.00 88.06 91 PHE A C 1
ATOM 743 O O . PHE A 1 91 ? -22.350 0.491 16.740 1.00 88.06 91 PHE A O 1
ATOM 750 N N . ALA A 1 92 ? -22.448 -1.227 18.167 1.00 89.94 92 ALA A N 1
ATOM 751 C CA . ALA A 1 92 ? -23.199 -0.509 19.206 1.00 89.94 92 ALA A CA 1
ATOM 752 C C . ALA A 1 92 ? -24.439 0.268 18.691 1.00 89.94 92 ALA A C 1
ATOM 754 O O . ALA A 1 92 ? -24.750 1.354 19.172 1.00 89.94 92 ALA A O 1
ATOM 755 N N . ARG A 1 93 ? -25.172 -0.299 17.716 1.00 91.56 93 ARG A N 1
ATOM 756 C CA . ARG A 1 93 ? -26.330 0.327 17.030 1.00 91.56 93 ARG A CA 1
ATOM 757 C C . ARG A 1 93 ? -25.998 1.587 16.214 1.00 91.56 93 ARG A C 1
ATOM 759 O O . ARG A 1 93 ? -26.911 2.283 15.779 1.00 91.56 93 ARG A O 1
ATOM 766 N N . GLN A 1 94 ? -24.723 1.853 15.963 1.00 90.75 94 GLN A N 1
ATOM 767 C CA . GLN A 1 94 ? -24.243 2.926 15.103 1.00 90.75 94 GLN A CA 1
ATOM 768 C C . GLN A 1 94 ? -23.528 2.344 13.880 1.00 90.75 94 GLN A C 1
ATOM 770 O O . GLN A 1 94 ? -22.994 1.232 13.908 1.00 90.75 94 GLN A O 1
ATOM 775 N N . LYS A 1 95 ? -23.559 3.090 12.773 1.00 92.38 95 LYS A N 1
ATOM 776 C CA . LYS A 1 95 ? -22.805 2.759 11.563 1.00 92.38 95 LYS A CA 1
ATOM 777 C C . LYS A 1 95 ? -21.428 3.393 11.665 1.00 92.38 95 LYS A C 1
ATOM 779 O O . LYS A 1 95 ? -21.333 4.606 11.818 1.00 92.38 95 LYS A O 1
ATOM 784 N N . HIS A 1 96 ? -20.391 2.581 11.522 1.00 92.94 96 HIS A N 1
ATOM 785 C CA . HIS A 1 96 ? -19.007 3.039 11.484 1.00 92.94 96 HIS A CA 1
ATOM 786 C C . HIS A 1 96 ? -18.352 2.602 10.184 1.00 92.94 96 HIS A C 1
ATOM 788 O O . HIS A 1 96 ? -18.600 1.498 9.698 1.00 92.94 96 HIS A O 1
ATOM 794 N N . THR A 1 97 ? -17.482 3.448 9.645 1.00 95.00 97 THR A N 1
ATOM 795 C CA . THR A 1 97 ? -16.632 3.088 8.511 1.00 95.00 97 THR A CA 1
ATOM 796 C C . THR A 1 97 ? -15.287 2.619 9.040 1.00 95.00 97 THR A C 1
ATOM 798 O O . THR A 1 97 ? -14.584 3.366 9.725 1.00 95.00 97 THR A O 1
ATOM 801 N N . LEU A 1 98 ? -14.937 1.379 8.719 1.00 94.88 98 LEU A N 1
ATOM 802 C CA . LEU A 1 98 ? -13.596 0.848 8.878 1.00 94.88 98 LEU A CA 1
ATOM 803 C C . LEU A 1 98 ? -12.785 1.109 7.613 1.00 94.88 98 LEU A C 1
ATOM 805 O O . LEU A 1 98 ? -13.298 0.952 6.508 1.00 94.88 98 LEU A O 1
ATOM 809 N N . THR A 1 99 ? -11.519 1.476 7.782 1.00 94.31 99 THR A N 1
ATOM 810 C CA . THR A 1 99 ? -10.537 1.587 6.699 1.00 94.31 99 THR A CA 1
ATOM 811 C C . THR A 1 99 ? -9.363 0.671 7.001 1.00 94.31 99 THR A C 1
ATOM 813 O O . THR A 1 99 ? -8.686 0.843 8.012 1.00 94.31 99 THR A O 1
ATOM 816 N N . PHE A 1 100 ? -9.110 -0.281 6.113 1.00 92.38 100 PHE A N 1
ATOM 817 C CA . PHE A 1 100 ? -7.976 -1.188 6.153 1.00 92.38 100 PHE A CA 1
ATOM 818 C C . PHE A 1 100 ? -6.951 -0.737 5.119 1.00 92.38 100 PHE A C 1
ATOM 820 O O . PHE A 1 100 ? -7.259 -0.750 3.931 1.00 92.38 100 PHE A O 1
ATOM 827 N N . LYS A 1 101 ? -5.743 -0.350 5.536 1.00 90.44 101 LYS A N 1
ATOM 828 C CA . LYS A 1 101 ? -4.718 0.131 4.599 1.00 90.44 101 LYS A CA 1
ATOM 829 C C . LYS A 1 101 ? -3.299 -0.318 4.920 1.00 90.44 101 LYS A C 1
ATOM 831 O O . LYS A 1 101 ? -2.959 -0.568 6.076 1.00 90.44 101 LYS A O 1
ATOM 836 N N . GLU A 1 102 ? -2.475 -0.420 3.880 1.00 88.38 102 GLU A N 1
ATOM 837 C CA . GLU A 1 102 ? -1.017 -0.551 4.003 1.00 88.38 102 GLU A CA 1
ATOM 838 C C . GLU A 1 102 ? -0.404 0.719 4.638 1.00 88.38 102 GLU A C 1
ATOM 840 O O . GLU A 1 102 ? -1.022 1.784 4.658 1.00 88.38 102 GLU A O 1
ATOM 845 N N . LEU A 1 103 ? 0.811 0.606 5.190 1.00 88.31 103 LEU A N 1
ATOM 846 C CA . LEU A 1 103 ? 1.531 1.752 5.762 1.00 88.31 103 LEU A CA 1
ATOM 847 C C . LEU A 1 103 ? 2.070 2.652 4.644 1.00 88.31 103 LEU A C 1
ATOM 849 O O . LEU A 1 103 ? 2.932 2.224 3.875 1.00 88.31 103 LEU A O 1
ATOM 853 N N . GLU A 1 104 ? 1.625 3.903 4.596 1.00 86.75 104 GLU A N 1
ATOM 854 C CA . GLU A 1 104 ? 2.010 4.859 3.548 1.00 86.75 104 GLU A CA 1
ATOM 855 C C . GLU A 1 104 ? 2.675 6.114 4.111 1.00 86.75 104 GLU A C 1
ATOM 857 O O . GLU A 1 104 ? 3.529 6.714 3.456 1.00 86.75 104 GLU A O 1
ATOM 862 N N . SER A 1 105 ? 2.313 6.502 5.332 1.00 88.56 105 SER A N 1
ATOM 863 C CA . SER A 1 105 ? 2.806 7.712 5.983 1.00 88.56 105 SER A CA 1
ATOM 864 C C . SER A 1 105 ? 3.521 7.421 7.302 1.00 88.56 105 SER A C 1
ATOM 866 O O . SER A 1 105 ? 3.394 6.355 7.905 1.00 88.56 105 SER A O 1
ATOM 868 N N . GLU A 1 106 ? 4.244 8.419 7.805 1.00 88.56 106 GLU A N 1
ATOM 869 C CA . GLU A 1 106 ? 4.830 8.355 9.146 1.00 88.56 106 GLU A CA 1
ATOM 870 C C . GLU A 1 106 ? 3.747 8.275 10.240 1.00 88.56 106 GLU A C 1
ATOM 872 O O . GLU A 1 106 ? 3.947 7.624 11.263 1.00 88.56 106 GLU A O 1
ATOM 877 N N . SER A 1 107 ? 2.564 8.866 10.024 1.00 90.75 107 SER A N 1
ATOM 878 C CA . SER A 1 107 ? 1.443 8.748 10.968 1.00 90.75 107 SER A CA 1
ATOM 879 C C . SER A 1 107 ? 0.904 7.317 11.046 1.00 90.75 107 SER A C 1
ATOM 881 O O . SER A 1 107 ? 0.512 6.863 12.124 1.00 90.75 107 SER A O 1
ATOM 883 N N . ASP A 1 108 ? 0.925 6.583 9.928 1.00 90.94 108 ASP A N 1
ATOM 884 C CA . ASP A 1 108 ? 0.591 5.158 9.902 1.00 90.94 108 ASP A CA 1
ATOM 885 C C . ASP A 1 108 ? 1.612 4.375 10.742 1.00 90.94 108 ASP A C 1
ATOM 887 O O . ASP A 1 108 ? 1.246 3.573 11.600 1.00 90.94 108 ASP A O 1
ATOM 891 N N . VAL A 1 109 ? 2.907 4.672 10.589 1.00 89.06 109 VAL A N 1
ATOM 892 C CA . VAL A 1 109 ? 3.973 4.058 11.401 1.00 89.06 109 VAL A CA 1
ATOM 893 C C . VAL A 1 109 ? 3.782 4.327 12.888 1.00 89.06 109 VAL A C 1
ATOM 895 O O . VAL A 1 109 ? 3.902 3.412 13.701 1.00 89.06 109 VAL A O 1
ATOM 898 N N . GLN A 1 110 ? 3.462 5.564 13.260 1.00 90.62 110 GLN A N 1
ATOM 899 C CA . GLN A 1 110 ? 3.194 5.930 14.649 1.00 90.62 110 GLN A CA 1
ATOM 900 C C . GLN A 1 110 ? 1.976 5.186 15.202 1.00 90.62 110 GLN A C 1
ATOM 902 O O . GLN A 1 110 ? 2.041 4.652 16.309 1.00 90.62 110 GLN A O 1
ATOM 907 N N . SER A 1 111 ? 0.903 5.085 14.414 1.00 92.06 111 SER A N 1
ATOM 908 C CA . SER A 1 111 ? -0.309 4.341 14.772 1.00 92.06 111 SER A CA 1
ATOM 909 C C . SER A 1 111 ? -0.013 2.856 14.987 1.00 92.06 111 SER A C 1
ATOM 911 O O . SER A 1 111 ? -0.412 2.276 15.996 1.00 92.06 111 SER A O 1
ATOM 913 N N . TYR A 1 112 ? 0.749 2.246 14.076 1.00 90.31 112 TYR A N 1
ATOM 914 C CA . TYR A 1 112 ? 1.217 0.870 14.209 1.00 90.31 112 TYR A CA 1
ATOM 915 C C . TYR A 1 112 ? 2.071 0.678 15.464 1.00 90.31 112 TYR A C 1
ATOM 917 O O . TYR A 1 112 ? 1.819 -0.232 16.251 1.00 90.31 112 TYR A O 1
ATOM 925 N N . ASN A 1 113 ? 3.050 1.556 15.688 1.00 87.75 113 ASN A N 1
ATOM 926 C CA . ASN A 1 113 ? 3.920 1.489 16.855 1.00 87.75 113 ASN A CA 1
ATOM 927 C C . ASN A 1 113 ? 3.116 1.613 18.154 1.00 87.75 113 ASN A C 1
ATOM 929 O O . ASN A 1 113 ? 3.379 0.859 19.087 1.00 87.75 113 ASN A O 1
ATOM 933 N N . PHE A 1 114 ? 2.123 2.505 18.207 1.00 89.25 114 PHE A N 1
ATOM 934 C CA . PHE A 1 114 ? 1.206 2.628 19.340 1.00 89.25 114 PHE A CA 1
ATOM 935 C C . PHE A 1 114 ? 0.435 1.324 19.576 1.00 89.25 114 PHE A C 1
ATOM 937 O O . PHE A 1 114 ? 0.508 0.761 20.665 1.00 89.25 114 PHE A O 1
ATOM 944 N N . LEU A 1 115 ? -0.235 0.789 18.551 1.00 90.06 115 LEU A N 1
ATOM 945 C CA . LEU A 1 115 ? -1.018 -0.445 18.678 1.00 90.06 115 LEU A CA 1
ATOM 946 C C . LEU A 1 115 ? -0.156 -1.663 19.047 1.00 90.06 115 LEU A C 1
ATOM 948 O O . LEU A 1 115 ? -0.567 -2.502 19.848 1.00 90.06 115 LEU A O 1
ATOM 952 N N . SER A 1 116 ? 1.061 -1.751 18.506 1.00 84.69 116 SER A N 1
ATOM 953 C CA . SER A 1 116 ? 1.976 -2.871 18.750 1.00 84.69 116 SER A CA 1
ATOM 954 C C . SER A 1 116 ? 2.408 -3.000 20.214 1.00 84.69 116 SER A C 1
ATOM 956 O O . SER A 1 116 ? 2.735 -4.098 20.664 1.00 84.69 116 SER A O 1
ATOM 958 N N . GLN A 1 117 ? 2.333 -1.913 20.991 1.00 83.62 117 GLN A N 1
ATOM 959 C CA . GLN A 1 117 ? 2.617 -1.934 22.430 1.00 83.62 117 GLN A CA 1
ATOM 960 C C . GLN A 1 117 ? 1.593 -2.763 23.215 1.00 83.62 117 GLN A C 1
ATOM 962 O O . GLN A 1 117 ? 1.906 -3.267 24.294 1.00 83.62 117 GLN A O 1
ATOM 967 N N . PHE A 1 118 ? 0.378 -2.932 22.686 1.00 81.12 118 PHE A N 1
ATOM 968 C CA . PHE A 1 118 ? -0.687 -3.683 23.351 1.00 81.12 118 PHE A CA 1
ATOM 969 C C . PHE A 1 118 ? -0.656 -5.183 23.029 1.00 81.12 118 PHE A C 1
ATOM 971 O O . PHE A 1 118 ? -1.240 -5.970 23.769 1.00 81.12 118 PHE A O 1
ATOM 978 N N . HIS A 1 119 ? 0.076 -5.602 21.990 1.00 71.31 119 HIS A N 1
ATOM 979 C CA . HIS A 1 119 ? 0.136 -6.998 21.537 1.00 71.31 119 HIS A CA 1
ATOM 980 C C . HIS A 1 119 ? 0.880 -7.955 22.491 1.00 71.31 119 HIS A C 1
ATOM 982 O O . HIS A 1 119 ? 0.801 -9.164 22.309 1.00 71.31 119 HIS A O 1
ATOM 988 N N . TYR A 1 120 ? 1.567 -7.446 23.525 1.00 53.97 120 TYR A N 1
ATOM 989 C CA . TYR A 1 120 ? 2.380 -8.261 24.444 1.00 53.97 120 TYR A CA 1
ATOM 990 C C . TYR A 1 120 ? 2.153 -7.994 25.942 1.00 53.97 120 TYR A C 1
ATOM 992 O O . TYR A 1 120 ? 3.004 -8.333 26.765 1.00 53.97 120 TYR A O 1
ATOM 1000 N N . ARG A 1 121 ? 0.998 -7.452 26.357 1.00 51.88 121 ARG A N 1
ATOM 1001 C CA . ARG A 1 121 ? 0.714 -7.290 27.801 1.00 51.88 121 ARG A CA 1
ATOM 1002 C C . ARG A 1 121 ? 0.400 -8.587 28.566 1.00 51.88 121 ARG A C 1
ATOM 1004 O O . ARG A 1 121 ? 0.212 -8.518 29.774 1.00 51.88 121 ARG A O 1
ATOM 1011 N N . THR A 1 122 ? 0.426 -9.759 27.933 1.00 44.91 122 THR A N 1
ATOM 1012 C CA . THR A 1 122 ? 0.340 -11.059 28.631 1.00 44.91 122 THR A CA 1
ATOM 1013 C C . THR A 1 122 ? 1.677 -11.772 28.837 1.00 44.91 122 THR A C 1
ATOM 1015 O O . THR A 1 122 ? 1.690 -12.825 29.466 1.00 44.91 122 THR A O 1
ATOM 1018 N N . SER A 1 123 ? 2.818 -11.226 28.403 1.00 45.34 123 SER A N 1
ATOM 1019 C CA . SER A 1 123 ? 4.100 -11.909 28.639 1.00 45.34 123 SER A CA 1
ATOM 1020 C C . SER A 1 123 ? 5.307 -10.981 28.527 1.00 45.34 123 SER A C 1
ATOM 1022 O O . SER A 1 123 ? 6.029 -11.041 27.536 1.00 45.34 123 SER A O 1
ATOM 1024 N N . GLN A 1 124 ? 5.512 -10.128 29.536 1.00 43.09 124 GLN A N 1
ATOM 1025 C CA . GLN A 1 124 ? 6.831 -9.731 30.063 1.00 43.09 124 GLN A CA 1
ATOM 1026 C C . GLN A 1 124 ? 6.662 -8.701 31.194 1.00 43.09 124 GLN A C 1
ATOM 1028 O O . GLN A 1 124 ? 6.901 -7.506 31.036 1.00 43.09 124 GLN A O 1
ATOM 1033 N N . SER A 1 125 ? 6.315 -9.185 32.388 1.00 41.56 125 SER A N 1
ATOM 1034 C CA . SER A 1 125 ? 7.157 -8.820 33.528 1.00 41.56 125 SER A CA 1
ATOM 1035 C C . SER A 1 125 ? 8.592 -9.210 33.146 1.00 41.56 125 SER A C 1
ATOM 1037 O O . SER A 1 125 ? 8.807 -10.308 32.638 1.00 41.56 125 SER A O 1
ATOM 1039 N N . ASP A 1 126 ? 9.543 -8.301 33.311 1.00 44.53 126 ASP A N 1
ATOM 1040 C CA . ASP A 1 126 ? 10.964 -8.475 32.981 1.00 44.53 126 ASP A CA 1
ATOM 1041 C C . ASP A 1 126 ? 11.332 -8.366 31.495 1.00 44.53 126 ASP A C 1
ATOM 1043 O O . ASP A 1 126 ? 11.598 -9.345 30.796 1.00 44.53 126 ASP A O 1
ATOM 1047 N N . LYS A 1 127 ? 11.496 -7.122 31.037 1.00 40.25 127 LYS A N 1
ATOM 1048 C CA . LYS A 1 127 ? 12.798 -6.658 30.527 1.00 40.25 127 LYS A CA 1
ATOM 1049 C C . LYS A 1 127 ? 12.770 -5.152 30.318 1.00 40.25 127 LYS A C 1
ATOM 1051 O O . LYS A 1 127 ? 12.227 -4.645 29.342 1.00 40.25 127 LYS A O 1
ATOM 1056 N N . GLN A 1 128 ? 13.441 -4.449 31.227 1.00 45.94 128 GLN A N 1
ATOM 1057 C CA . GLN A 1 128 ? 13.988 -3.124 30.967 1.00 45.94 128 GLN A CA 1
ATOM 1058 C C . GLN A 1 128 ? 14.810 -3.187 29.671 1.00 45.94 128 GLN A C 1
ATOM 1060 O O . GLN A 1 128 ? 15.925 -3.706 29.648 1.00 45.94 128 GLN A O 1
ATOM 1065 N N . LYS A 1 129 ? 14.250 -2.702 28.565 1.00 42.22 129 LYS A N 1
ATOM 1066 C CA . LYS A 1 129 ? 15.010 -2.385 27.360 1.00 42.22 129 LYS A CA 1
ATOM 1067 C C . LYS A 1 129 ? 14.671 -0.963 26.954 1.00 42.22 129 LYS A C 1
ATOM 1069 O O . LYS A 1 129 ? 13.515 -0.590 26.805 1.00 42.22 129 LYS A O 1
ATOM 1074 N N . SER A 1 130 ? 15.742 -0.195 26.861 1.00 37.97 130 SER A N 1
ATOM 1075 C CA . SER A 1 130 ? 15.881 1.216 26.533 1.00 37.97 130 SER A CA 1
ATOM 1076 C C . SER A 1 130 ? 14.871 1.727 25.488 1.00 37.97 130 SER A C 1
ATOM 1078 O O . SER A 1 130 ? 14.595 1.019 24.518 1.00 37.97 130 SER A O 1
ATOM 1080 N N . PRO A 1 131 ? 14.397 2.984 25.593 1.00 42.12 131 PRO A N 1
ATOM 1081 C CA . PRO A 1 131 ? 13.337 3.541 24.743 1.00 42.12 131 PRO A CA 1
ATOM 1082 C C . PRO A 1 131 ? 13.761 3.847 23.289 1.00 42.12 131 PRO A C 1
ATOM 1084 O O . PRO A 1 131 ? 13.060 4.557 22.578 1.00 42.12 131 PRO A O 1
ATOM 1087 N N . SER A 1 132 ? 14.897 3.338 22.807 1.00 38.47 132 SER A N 1
ATOM 1088 C CA . SER A 1 132 ? 15.535 3.808 21.568 1.00 38.47 132 SER A CA 1
ATOM 1089 C C . SER A 1 132 ? 15.465 2.855 20.366 1.00 38.47 132 SER A C 1
ATOM 1091 O O . SER A 1 132 ? 16.060 3.157 19.335 1.00 38.47 132 SER A O 1
ATOM 1093 N N . ASN A 1 133 ? 14.735 1.733 20.435 1.00 40.41 133 ASN A N 1
ATOM 1094 C CA . ASN A 1 133 ? 14.727 0.733 19.352 1.00 40.41 133 ASN A CA 1
ATOM 1095 C C . ASN A 1 133 ? 13.341 0.284 18.847 1.00 40.41 133 ASN A C 1
ATOM 1097 O O . ASN A 1 133 ? 13.240 -0.773 18.229 1.00 40.41 133 ASN A O 1
ATOM 1101 N N . ASN A 1 134 ? 12.302 1.119 18.964 1.00 42.62 134 ASN A N 1
ATOM 1102 C CA . ASN A 1 134 ? 11.040 0.940 18.217 1.00 42.62 134 ASN A CA 1
ATOM 1103 C C . ASN A 1 134 ? 11.180 1.341 16.734 1.00 42.62 134 ASN A C 1
ATOM 1105 O O . ASN A 1 134 ? 10.284 1.931 16.135 1.00 42.62 134 ASN A O 1
ATOM 1109 N N . LYS A 1 135 ? 12.323 1.037 16.113 1.00 46.56 135 LYS A N 1
ATOM 1110 C CA . LYS A 1 135 ? 12.376 0.986 14.654 1.00 46.56 135 LYS A CA 1
ATOM 1111 C C . LYS A 1 135 ? 11.568 -0.242 14.271 1.00 46.56 135 LYS A C 1
ATOM 1113 O O . LYS A 1 135 ? 11.881 -1.324 14.772 1.00 46.56 135 LYS A O 1
ATOM 1118 N N . ILE A 1 136 ? 10.582 -0.090 13.376 1.00 51.16 136 ILE A N 1
ATOM 1119 C CA . ILE A 1 136 ? 10.071 -1.207 12.563 1.00 51.16 136 ILE A CA 1
ATOM 1120 C C . ILE A 1 136 ? 11.301 -2.033 12.232 1.00 51.16 136 ILE A C 1
ATOM 1122 O O . ILE A 1 136 ? 12.238 -1.479 11.650 1.00 51.16 136 ILE A O 1
ATOM 1126 N N . SER A 1 137 ? 11.388 -3.270 12.726 1.00 45.62 137 SER A N 1
ATOM 1127 C CA . SER A 1 137 ? 12.639 -4.003 12.633 1.00 45.62 137 SER A CA 1
ATOM 1128 C C . SER A 1 137 ? 12.960 -4.159 11.150 1.00 45.62 137 SER A C 1
ATOM 1130 O O . SER A 1 137 ? 12.440 -5.043 10.479 1.00 45.62 137 SER A O 1
ATOM 1132 N N . ASN A 1 138 ? 13.858 -3.314 10.638 1.00 41.41 138 ASN A N 1
ATOM 1133 C CA . ASN A 1 138 ? 14.431 -3.426 9.298 1.00 41.41 138 ASN A CA 1
ATOM 1134 C C . ASN A 1 138 ? 15.253 -4.722 9.160 1.00 41.41 138 ASN A C 1
ATOM 1136 O O . ASN A 1 138 ? 15.813 -5.003 8.105 1.00 41.41 138 ASN A O 1
ATOM 1140 N N . LYS A 1 139 ? 15.308 -5.537 10.223 1.00 36.19 139 LYS A N 1
ATOM 1141 C CA . LYS A 1 139 ? 15.770 -6.920 10.240 1.00 36.19 139 LYS A CA 1
ATOM 1142 C C . LYS A 1 139 ? 14.765 -7.816 9.505 1.00 36.19 139 LYS A C 1
ATOM 1144 O O . LYS A 1 139 ? 14.016 -8.571 10.110 1.00 36.19 139 LYS A O 1
ATOM 1149 N N . GLY A 1 140 ? 14.788 -7.714 8.180 1.00 38.31 140 GLY A N 1
ATOM 1150 C CA . GLY A 1 140 ? 14.141 -8.637 7.255 1.00 38.31 140 GLY A CA 1
ATOM 1151 C C . GLY A 1 140 ? 12.814 -8.110 6.733 1.00 38.31 140 GLY A C 1
ATOM 1152 O O . GLY A 1 140 ? 11.798 -8.193 7.415 1.00 38.31 140 GLY A O 1
ATOM 1153 N N . GLY A 1 141 ? 12.815 -7.620 5.491 1.00 51.59 141 GLY A N 1
ATOM 1154 C CA . GLY A 1 141 ? 11.642 -7.186 4.722 1.00 51.59 141 GLY A CA 1
ATOM 1155 C C . GLY A 1 141 ? 10.648 -8.306 4.387 1.00 51.59 141 GLY A C 1
ATOM 1156 O O . GLY A 1 141 ? 10.242 -8.439 3.241 1.00 51.59 141 GLY A O 1
ATOM 1157 N N . ARG A 1 142 ? 10.271 -9.117 5.384 1.00 60.69 142 ARG A N 1
ATOM 1158 C CA . ARG A 1 142 ? 9.427 -10.309 5.268 1.00 60.69 142 ARG A CA 1
ATOM 1159 C C . ARG A 1 142 ? 8.070 -10.167 5.958 1.00 60.69 142 ARG A C 1
ATOM 1161 O O . ARG A 1 142 ? 7.425 -11.177 6.230 1.00 60.69 142 ARG A O 1
ATOM 1168 N N . SER A 1 143 ? 7.637 -8.950 6.290 1.00 70.69 143 SER A N 1
ATOM 1169 C CA . SER A 1 143 ? 6.271 -8.723 6.770 1.00 70.69 143 SER A CA 1
ATOM 1170 C C . SER A 1 143 ? 5.649 -7.451 6.202 1.00 70.69 143 SER A C 1
ATOM 1172 O O . SER A 1 143 ? 6.322 -6.426 6.036 1.00 70.69 143 SER A O 1
ATOM 1174 N N . ALA A 1 144 ? 4.363 -7.559 5.884 1.00 79.19 144 ALA A N 1
ATOM 1175 C CA . ALA A 1 144 ? 3.482 -6.456 5.537 1.00 79.19 144 ALA A CA 1
ATOM 1176 C C . ALA A 1 144 ? 2.568 -6.166 6.724 1.00 79.19 144 ALA A C 1
ATOM 1178 O O . ALA A 1 144 ? 2.198 -7.081 7.457 1.00 79.19 144 ALA A O 1
ATOM 1179 N N . VAL A 1 145 ? 2.217 -4.903 6.918 1.00 85.62 145 VAL A N 1
ATOM 1180 C CA . VAL A 1 145 ? 1.293 -4.488 7.971 1.00 85.62 145 VAL A CA 1
ATOM 1181 C C . VAL A 1 145 ? 0.095 -3.842 7.301 1.00 85.62 145 VAL A C 1
ATOM 1183 O O . VAL A 1 145 ? 0.268 -2.946 6.477 1.00 85.62 145 VAL A O 1
ATOM 1186 N N . ILE A 1 146 ? -1.095 -4.305 7.669 1.00 89.12 146 ILE A N 1
ATOM 1187 C CA . ILE A 1 146 ? -2.367 -3.674 7.329 1.00 89.12 146 ILE A CA 1
ATOM 1188 C C . ILE A 1 146 ? -2.910 -3.057 8.613 1.00 89.12 146 ILE A C 1
ATOM 1190 O O . ILE A 1 146 ? -3.157 -3.768 9.587 1.00 89.12 146 ILE A O 1
ATOM 1194 N N . LEU A 1 147 ? -3.071 -1.739 8.628 1.00 92.94 147 LEU A N 1
ATOM 1195 C CA . LEU A 1 147 ? -3.715 -1.011 9.714 1.00 92.94 147 LEU A CA 1
ATOM 1196 C C . LEU A 1 147 ? -5.217 -0.973 9.509 1.00 92.94 147 LEU A C 1
ATOM 1198 O O . LEU A 1 147 ? -5.683 -0.777 8.392 1.00 92.94 147 LEU A O 1
ATOM 1202 N N . CYS A 1 148 ? -5.955 -1.106 10.604 1.00 95.25 148 CYS A N 1
ATOM 1203 C CA . CYS A 1 148 ? -7.383 -0.864 10.661 1.00 95.25 148 CYS A CA 1
ATOM 1204 C C . CYS A 1 148 ? -7.639 0.441 11.411 1.00 95.25 148 CYS A C 1
ATOM 1206 O O . CYS A 1 148 ? -7.222 0.618 12.561 1.00 95.25 148 CYS A O 1
ATOM 1208 N N . TYR A 1 149 ? -8.364 1.332 10.756 1.00 95.56 149 TYR A N 1
ATOM 1209 C CA . TYR A 1 149 ? -8.878 2.558 11.326 1.00 95.56 149 TYR A CA 1
ATOM 1210 C C . TYR A 1 149 ? -10.392 2.495 11.419 1.00 95.56 149 TYR A C 1
ATOM 1212 O O . TYR A 1 149 ? -11.042 1.968 10.521 1.00 95.56 149 TYR A O 1
ATOM 1220 N N . MET A 1 150 ? -10.949 3.090 12.465 1.00 95.00 150 MET A N 1
ATOM 1221 C CA . MET A 1 150 ? -12.376 3.351 12.575 1.00 95.00 150 MET A CA 1
ATOM 1222 C C . MET A 1 150 ? -12.610 4.854 12.529 1.00 95.00 150 MET A C 1
ATOM 1224 O O . MET A 1 150 ? -11.962 5.615 13.251 1.00 95.00 150 MET A O 1
ATOM 1228 N N . ASN A 1 151 ? -13.552 5.272 11.692 1.00 91.00 151 ASN A N 1
ATOM 1229 C CA . ASN A 1 151 ? -14.017 6.648 11.680 1.00 91.00 151 ASN A CA 1
ATOM 1230 C C . ASN A 1 151 ? -15.031 6.838 12.815 1.00 91.00 151 ASN A C 1
ATOM 1232 O O . ASN A 1 151 ? -16.100 6.220 12.820 1.00 91.00 151 ASN A O 1
ATOM 1236 N N . PHE A 1 152 ? -14.676 7.695 13.766 1.00 85.62 152 PHE A N 1
ATOM 1237 C CA . PHE A 1 152 ? -15.563 8.218 14.798 1.00 85.62 152 PHE A CA 1
ATOM 1238 C C . PHE A 1 152 ? -15.723 9.718 14.561 1.00 85.62 152 PHE A C 1
ATOM 1240 O O . PHE A 1 152 ? -14.764 10.482 14.681 1.00 85.62 152 PHE A O 1
ATOM 1247 N N . ASP A 1 153 ? -16.930 10.135 14.186 1.00 83.06 153 ASP A N 1
ATOM 1248 C CA . ASP A 1 153 ? -17.241 11.505 13.775 1.00 83.06 153 ASP A CA 1
ATOM 1249 C C . ASP A 1 153 ? -16.281 12.027 12.690 1.00 83.06 153 ASP A C 1
ATOM 1251 O O . ASP A 1 153 ? -16.284 11.542 11.559 1.00 83.06 153 ASP A O 1
ATOM 1255 N N . ARG A 1 154 ? -15.453 13.026 13.025 1.00 85.19 154 ARG A N 1
ATOM 1256 C CA . ARG A 1 154 ? -14.460 13.642 12.127 1.00 85.19 154 ARG A CA 1
ATOM 1257 C C . ARG A 1 154 ? -13.041 13.115 12.351 1.00 85.19 154 ARG A C 1
ATOM 1259 O O . ARG A 1 154 ? -12.095 13.665 11.791 1.00 85.19 154 ARG A O 1
ATOM 1266 N N . HIS A 1 155 ? -12.883 12.084 13.176 1.00 88.31 155 HIS A N 1
ATOM 1267 C CA . HIS A 1 155 ? -11.588 11.543 13.560 1.00 88.31 155 HIS A CA 1
ATOM 1268 C C . HIS A 1 155 ? -11.425 10.105 13.078 1.00 88.31 155 HIS A C 1
ATOM 1270 O O . HIS A 1 155 ? -12.303 9.259 13.241 1.00 88.31 155 HIS A O 1
ATOM 1276 N N . GLN A 1 156 ? -10.257 9.829 12.510 1.00 90.94 156 GLN A N 1
ATOM 1277 C CA . GLN A 1 156 ? -9.845 8.491 12.124 1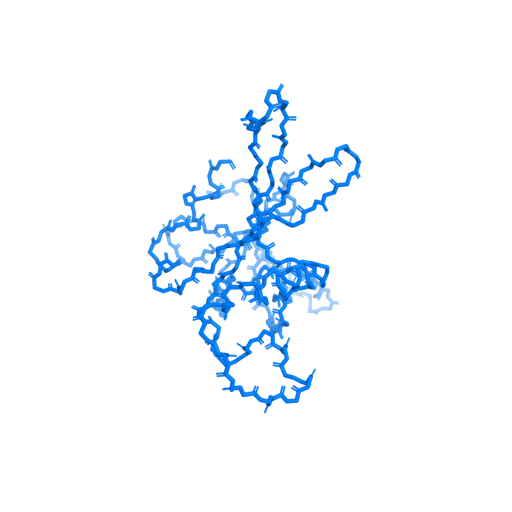.00 90.94 156 GLN A CA 1
ATOM 1278 C C . GLN A 1 156 ? -8.959 7.925 13.237 1.00 90.94 156 GLN A C 1
ATOM 1280 O O . GLN A 1 156 ? -7.869 8.435 13.493 1.00 90.94 156 GLN A O 1
ATOM 1285 N N . ILE A 1 157 ? -9.443 6.894 13.927 1.00 93.62 157 ILE A N 1
ATOM 1286 C CA . ILE A 1 157 ? -8.780 6.325 15.105 1.00 93.62 157 ILE A CA 1
ATOM 1287 C C . ILE A 1 157 ? -8.202 4.956 14.736 1.00 93.62 157 ILE A C 1
ATOM 1289 O O . ILE A 1 157 ? -8.936 4.130 14.191 1.00 93.62 157 ILE A O 1
ATOM 1293 N N . PRO A 1 158 ? -6.913 4.676 15.002 1.00 94.31 158 PRO A N 1
ATOM 1294 C CA . PRO A 1 158 ? -6.357 3.346 14.786 1.00 94.31 158 PRO A CA 1
ATOM 1295 C C . PRO A 1 158 ? -6.944 2.372 15.813 1.00 94.31 158 PRO A C 1
ATOM 1297 O O . PRO A 1 158 ? -6.818 2.583 17.018 1.00 94.31 158 PRO A O 1
ATOM 1300 N N . VAL A 1 159 ? -7.589 1.306 15.340 1.00 94.00 159 VAL A N 1
ATOM 1301 C CA . VAL A 1 159 ? -8.302 0.335 16.195 1.00 94.00 159 VAL A CA 1
ATOM 1302 C C . VAL A 1 159 ? -7.702 -1.066 16.160 1.00 94.00 159 VAL A C 1
ATOM 1304 O O . VAL A 1 159 ? -8.026 -1.895 17.004 1.00 94.00 159 VAL A O 1
ATOM 1307 N N . GLY A 1 160 ? -6.816 -1.352 15.208 1.00 92.94 160 GLY A N 1
ATOM 1308 C CA . GLY A 1 160 ? -6.165 -2.652 15.116 1.00 92.94 160 GLY A CA 1
ATOM 1309 C C . GLY A 1 160 ? -5.170 -2.731 13.971 1.00 92.94 160 GLY A C 1
ATOM 1310 O O . GLY A 1 160 ? -5.047 -1.809 13.165 1.00 92.94 160 GLY A O 1
ATOM 1311 N N . TYR A 1 161 ? -4.445 -3.842 13.898 1.00 92.12 161 TYR A N 1
ATOM 1312 C CA . TYR A 1 161 ? -3.548 -4.124 12.786 1.00 92.12 161 TYR A CA 1
ATOM 1313 C C . TYR A 1 161 ? -3.416 -5.625 12.549 1.00 92.12 161 TYR A C 1
ATOM 1315 O O . TYR A 1 161 ? -3.614 -6.432 13.454 1.00 92.12 161 TYR A O 1
ATOM 1323 N N . ILE A 1 162 ? -3.036 -5.987 11.329 1.00 87.00 162 ILE A N 1
ATOM 1324 C CA . ILE A 1 162 ? -2.682 -7.350 10.943 1.00 87.00 162 ILE A CA 1
ATOM 1325 C C . ILE A 1 162 ? -1.260 -7.312 10.399 1.00 87.00 162 ILE A C 1
ATOM 1327 O O . ILE A 1 162 ? -0.959 -6.554 9.477 1.00 87.00 162 ILE A O 1
ATOM 1331 N N . GLN A 1 163 ? -0.377 -8.133 10.965 1.00 84.50 163 GLN A N 1
ATOM 1332 C CA . GLN A 1 163 ? 0.966 -8.339 10.433 1.00 84.50 163 GLN A CA 1
ATOM 1333 C C . GLN A 1 163 ? 0.989 -9.633 9.617 1.00 84.50 163 GLN A C 1
ATOM 1335 O O . GLN A 1 163 ? 0.880 -10.732 10.155 1.00 84.50 163 GLN A O 1
ATOM 1340 N N . LEU A 1 164 ? 1.135 -9.500 8.303 1.00 77.00 164 LEU A N 1
ATOM 1341 C CA . LEU A 1 164 ? 1.206 -10.612 7.364 1.00 77.00 164 LEU A CA 1
ATOM 1342 C C . LEU A 1 164 ? 2.667 -10.997 7.141 1.00 77.00 164 LEU A C 1
ATOM 1344 O O . LEU A 1 164 ? 3.471 -10.185 6.682 1.00 77.00 164 LEU A O 1
ATOM 1348 N N . HIS A 1 165 ? 3.023 -12.247 7.427 1.00 72.38 165 HIS A N 1
ATOM 1349 C CA . HIS A 1 165 ? 4.333 -12.784 7.064 1.00 72.38 165 HIS A CA 1
ATOM 1350 C C . HIS A 1 165 ? 4.415 -13.040 5.551 1.00 72.38 165 HIS A C 1
ATOM 1352 O O . HIS A 1 165 ? 3.449 -13.469 4.930 1.00 72.38 165 HIS A O 1
ATOM 1358 N N . GLN A 1 166 ? 5.580 -12.806 4.943 1.00 60.72 166 GLN A N 1
ATOM 1359 C CA . GLN A 1 166 ? 5.782 -12.825 3.488 1.00 60.72 166 GLN A CA 1
ATOM 1360 C C . GLN A 1 166 ? 5.397 -14.153 2.824 1.00 60.72 166 GLN A C 1
ATOM 1362 O O . GLN A 1 166 ? 4.952 -14.129 1.683 1.00 60.72 166 GLN A O 1
ATOM 1367 N N . GLY A 1 167 ? 5.474 -15.288 3.527 1.00 55.44 167 GLY A N 1
ATOM 1368 C CA . GLY A 1 167 ? 4.961 -16.566 3.011 1.00 55.44 167 GLY A CA 1
ATOM 1369 C C . GLY A 1 167 ? 3.468 -16.518 2.653 1.00 55.44 167 GLY A C 1
ATOM 1370 O O . GLY A 1 167 ? 3.049 -17.158 1.695 1.00 55.44 167 GLY A O 1
ATOM 1371 N N . LEU A 1 168 ? 2.690 -15.689 3.355 1.00 52.97 168 LEU A N 1
ATOM 1372 C CA . LEU A 1 168 ? 1.287 -15.416 3.043 1.00 52.97 168 LEU A CA 1
ATOM 1373 C C . LEU A 1 168 ? 1.137 -14.377 1.924 1.00 52.97 168 LEU A C 1
ATOM 1375 O O . LEU A 1 168 ? 0.177 -14.456 1.181 1.00 52.97 168 LEU A O 1
ATOM 1379 N N . MET A 1 169 ? 2.086 -13.447 1.751 1.00 54.09 169 MET A N 1
ATOM 1380 C CA . MET A 1 169 ? 2.044 -12.399 0.710 1.00 54.09 169 MET A CA 1
ATOM 1381 C C . MET A 1 169 ? 2.516 -12.877 -0.677 1.00 54.09 169 MET A C 1
ATOM 1383 O O . MET A 1 169 ? 2.148 -12.272 -1.681 1.00 54.09 169 MET A O 1
ATOM 1387 N N . MET A 1 170 ? 3.339 -13.932 -0.747 1.00 48.47 170 MET A N 1
ATOM 1388 C CA . MET A 1 170 ? 3.933 -14.454 -1.995 1.00 48.47 170 MET A CA 1
ATOM 1389 C C . MET A 1 170 ? 2.987 -15.361 -2.799 1.00 48.47 170 MET A C 1
ATOM 1391 O O . MET A 1 170 ? 3.245 -15.619 -3.970 1.00 48.47 170 MET A O 1
ATOM 1395 N N . ASN A 1 171 ? 1.882 -15.815 -2.203 1.00 43.66 171 ASN A N 1
ATOM 1396 C CA . ASN A 1 171 ? 0.920 -16.717 -2.836 1.00 43.66 171 ASN A CA 1
ATOM 1397 C C . ASN A 1 171 ? -0.399 -15.998 -3.105 1.00 43.66 171 ASN A C 1
ATOM 1399 O O . ASN A 1 171 ? -1.372 -16.149 -2.376 1.00 43.66 171 ASN A O 1
ATOM 1403 N N . LYS A 1 172 ? -0.415 -15.180 -4.155 1.00 46.31 172 LYS A N 1
ATOM 1404 C CA . LYS A 1 172 ? -1.632 -14.622 -4.752 1.00 46.31 172 LYS A CA 1
ATOM 1405 C C . LYS A 1 172 ? -2.490 -13.560 -4.017 1.00 46.31 172 LYS A C 1
ATOM 1407 O O . LYS A 1 172 ? -3.425 -13.093 -4.661 1.00 46.31 172 LYS A O 1
ATOM 1412 N N . PRO A 1 173 ? -2.263 -13.054 -2.786 1.00 50.88 173 PRO A N 1
ATOM 1413 C CA . PRO A 1 173 ? -3.321 -12.281 -2.140 1.00 50.88 173 PRO A CA 1
ATOM 1414 C C . PRO A 1 173 ? -3.327 -10.828 -2.593 1.00 50.88 173 PRO A C 1
ATOM 1416 O O . PRO A 1 173 ? -4.398 -10.254 -2.629 1.00 50.88 173 PRO A O 1
ATOM 1419 N N . ARG A 1 174 ? -2.182 -10.224 -2.966 1.00 56.38 174 ARG A N 1
ATOM 1420 C CA . ARG A 1 174 ? -2.164 -8.820 -3.408 1.00 56.38 174 ARG A CA 1
ATOM 1421 C C . ARG A 1 174 ? -3.086 -8.627 -4.616 1.00 56.38 174 ARG A C 1
ATOM 1423 O O . ARG A 1 174 ? -4.007 -7.840 -4.518 1.00 56.38 174 ARG A O 1
ATOM 1430 N N . HIS A 1 175 ? -2.921 -9.381 -5.704 1.00 55.09 175 HIS A N 1
ATOM 1431 C CA . HIS A 1 175 ? -3.768 -9.185 -6.891 1.00 55.09 175 HIS A CA 1
ATOM 1432 C C . HIS A 1 175 ? -5.262 -9.431 -6.631 1.00 55.09 175 HIS A C 1
ATOM 1434 O O . HIS A 1 175 ? -6.064 -8.689 -7.171 1.00 55.09 175 HIS A O 1
ATOM 1440 N N . ILE A 1 176 ? -5.631 -10.396 -5.773 1.00 53.59 176 ILE A N 1
ATOM 1441 C CA . ILE A 1 176 ? -7.040 -10.653 -5.411 1.00 53.59 176 ILE A CA 1
ATOM 1442 C C . ILE A 1 176 ? -7.581 -9.560 -4.476 1.00 53.59 176 ILE A C 1
ATOM 1444 O O . ILE A 1 176 ? -8.686 -9.074 -4.669 1.00 53.59 176 ILE A O 1
ATOM 1448 N N . LEU A 1 177 ? -6.796 -9.134 -3.480 1.00 54.44 177 LEU A N 1
ATOM 1449 C CA . LEU A 1 177 ? -7.149 -8.037 -2.567 1.00 54.44 177 LEU A CA 1
ATOM 1450 C C . LEU A 1 177 ? -7.269 -6.687 -3.292 1.00 54.44 177 LEU A C 1
ATOM 1452 O O . LEU A 1 177 ? -7.943 -5.799 -2.787 1.00 54.44 177 LEU A O 1
ATOM 1456 N N . PHE A 1 178 ? -6.609 -6.523 -4.440 1.00 53.75 178 PHE A N 1
ATOM 1457 C CA . PHE A 1 178 ? -6.608 -5.295 -5.241 1.00 53.75 178 PHE A CA 1
ATOM 1458 C C . PHE A 1 178 ? -7.630 -5.271 -6.385 1.00 53.75 178 PHE A C 1
ATOM 1460 O O . PHE A 1 178 ? -7.697 -4.262 -7.087 1.00 53.75 178 PHE A O 1
ATOM 1467 N N . ASP A 1 179 ? -8.387 -6.349 -6.599 1.00 51.19 179 ASP A N 1
ATOM 1468 C CA . ASP A 1 179 ? -9.414 -6.436 -7.653 1.00 51.19 179 ASP A CA 1
ATOM 1469 C C . ASP A 1 179 ? -10.811 -5.992 -7.158 1.00 51.19 179 ASP A C 1
ATOM 1471 O O . ASP A 1 179 ? -11.830 -6.235 -7.807 1.00 51.19 179 ASP A O 1
ATOM 1475 N N . HIS A 1 180 ? -10.864 -5.347 -5.985 1.00 46.75 180 HIS A N 1
ATOM 1476 C CA . HIS A 1 180 ? -12.068 -4.829 -5.330 1.00 46.75 180 HIS A CA 1
ATOM 1477 C C . HIS A 1 180 ? -12.053 -3.304 -5.210 1.00 46.75 180 HIS A C 1
ATOM 1479 O O . HIS A 1 180 ? -10.979 -2.736 -4.905 1.00 46.75 180 HIS A O 1
#

Foldseek 3Di:
DPPFWWKWAWPDWDADPFWIKTWTFTDDPDDDPDPPPRPTDIDTWGNPQDDDRQWMKIATPVDRQFIFIDDPPDDTHTGGDWFWDWDWDQDPNDIKIKIKTWDHDVVSLVLCLVQVVVVDPPDDPDDPDDPPPSDPPPVDPFWTKIWIWIDDPPDTHTDDMDIDGNVRVVPPDRRVSPVD